Protein AF-A0A9C7UJC3-F1 (afdb_monomer_lite)

pLDDT: mean 75.88, std 15.3, range [35.75, 95.31]

Sequence (74 aa):
MASQPVNRSQLSCGNLAHGLASCATDDKSVIKLMGSANVGIVTAYNDMLSAHAPYADYPGRLRVLCGLLVAPRR

Secondary structure (DSSP, 8-state):
-------GGGS-HHHHHHHHHTS-HHHHHHHHT--S----------SS-GGGGGGSSHHHHHHHHTT-S-----

Structure (mmCIF, N/CA/C/O backbone):
data_AF-A0A9C7UJC3-F1
#
_entry.id   AF-A0A9C7UJC3-F1
#
loop_
_atom_site.group_PDB
_atom_site.id
_atom_site.type_symbol
_atom_site.label_atom_id
_atom_site.label_alt_id
_atom_site.label_comp_id
_atom_site.label_asym_id
_atom_site.label_entity_id
_atom_site.label_seq_id
_atom_site.pdbx_PDB_ins_code
_atom_site.Cartn_x
_atom_site.Cartn_y
_atom_site.Cartn_z
_atom_site.occupancy
_atom_site.B_iso_or_equiv
_atom_site.auth_seq_id
_atom_site.auth_comp_id
_atom_site.auth_asym_id
_atom_site.auth_atom_id
_atom_site.pdbx_PDB_model_num
ATOM 1 N N . MET A 1 1 ? -4.624 -18.190 15.337 1.00 39.59 1 MET A N 1
ATOM 2 C CA . MET A 1 1 ? -4.592 -16.973 16.176 1.00 39.59 1 MET A CA 1
ATOM 3 C C . MET A 1 1 ? -5.675 -16.038 15.666 1.00 39.59 1 MET A C 1
ATOM 5 O O . MET A 1 1 ? -5.494 -15.446 14.613 1.00 39.59 1 MET A O 1
ATOM 9 N N . ALA A 1 2 ? -6.840 -16.003 16.314 1.00 46.56 2 ALA A N 1
ATOM 10 C CA . ALA A 1 2 ? -7.900 -15.073 15.932 1.00 46.56 2 ALA A CA 1
ATOM 11 C C . ALA A 1 2 ? -7.479 -13.648 16.324 1.00 46.56 2 ALA A C 1
ATOM 13 O O . ALA A 1 2 ? -7.060 -13.431 17.462 1.00 46.56 2 ALA A O 1
ATOM 14 N N . SER A 1 3 ? -7.543 -12.705 15.380 1.00 53.00 3 SER A N 1
ATOM 15 C CA . SER A 1 3 ? -7.238 -11.291 15.613 1.00 53.00 3 SER A CA 1
ATOM 16 C C . SER A 1 3 ? -8.135 -10.737 16.713 1.00 53.00 3 SER A C 1
ATOM 18 O O . SER A 1 3 ? -9.344 -10.606 16.542 1.00 53.00 3 SER A O 1
ATOM 20 N N . GLN A 1 4 ? -7.527 -10.396 17.844 1.00 60.66 4 GLN A N 1
ATOM 21 C CA . GLN A 1 4 ? -8.160 -9.591 18.879 1.00 60.66 4 GLN A CA 1
ATOM 22 C C . GLN A 1 4 ? -8.641 -8.266 18.253 1.00 60.66 4 GLN A C 1
ATOM 24 O O . GLN A 1 4 ? -7.922 -7.709 17.414 1.00 60.66 4 GLN A O 1
ATOM 29 N N . PRO A 1 5 ? -9.829 -7.749 18.617 1.00 57.69 5 PRO A N 1
ATOM 30 C CA . PRO A 1 5 ? -10.285 -6.461 18.113 1.00 57.69 5 PRO A CA 1
ATOM 31 C C . PRO A 1 5 ? -9.243 -5.401 18.472 1.00 57.69 5 PRO A C 1
ATOM 33 O O . PRO A 1 5 ? -8.865 -5.260 19.635 1.00 57.69 5 PRO A O 1
ATOM 36 N N . VAL A 1 6 ? -8.733 -4.697 17.458 1.00 63.50 6 VAL A N 1
ATOM 37 C CA . VAL A 1 6 ? -7.680 -3.690 17.624 1.00 63.50 6 VAL A CA 1
ATOM 38 C C . VAL A 1 6 ? -8.200 -2.605 18.569 1.00 63.50 6 VAL A C 1
ATOM 40 O O . VAL A 1 6 ? -9.018 -1.771 18.178 1.00 63.50 6 VAL A O 1
ATOM 43 N N . ASN A 1 7 ? -7.741 -2.623 19.821 1.00 62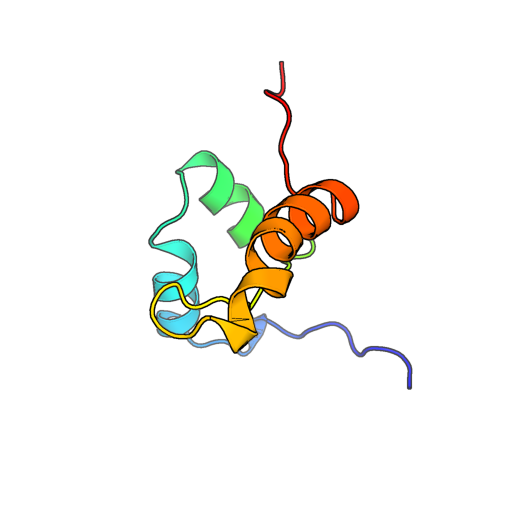.03 7 ASN A N 1
ATOM 44 C CA . ASN A 1 7 ? -8.157 -1.685 20.859 1.00 62.03 7 ASN A CA 1
ATOM 45 C C . ASN A 1 7 ? -7.463 -0.326 20.647 1.00 62.03 7 ASN A C 1
ATOM 47 O O . ASN A 1 7 ? -6.497 0.024 21.322 1.00 62.03 7 ASN A O 1
ATOM 51 N N . ARG A 1 8 ? -7.931 0.441 19.654 1.00 61.94 8 ARG A N 1
ATOM 52 C CA . ARG A 1 8 ? -7.360 1.757 19.294 1.00 61.94 8 ARG A CA 1
ATOM 53 C C . ARG A 1 8 ? -7.609 2.835 20.355 1.00 61.94 8 ARG A C 1
ATOM 55 O O . ARG A 1 8 ? -6.956 3.870 20.312 1.00 61.94 8 ARG A O 1
ATOM 62 N N . SER A 1 9 ? -8.483 2.571 21.328 1.00 62.16 9 SER A N 1
ATOM 63 C CA . SER A 1 9 ? -8.708 3.381 22.536 1.00 62.16 9 SER A CA 1
ATOM 64 C C . SER A 1 9 ? -7.464 3.541 23.422 1.00 62.16 9 SER A C 1
ATOM 66 O O . SER A 1 9 ? -7.427 4.457 24.234 1.00 62.16 9 SER A O 1
ATOM 68 N N . GLN A 1 10 ? -6.438 2.695 23.261 1.00 65.69 10 GLN A N 1
ATOM 69 C CA . GLN A 1 10 ? -5.158 2.828 23.969 1.00 65.69 10 GLN A CA 1
ATOM 70 C C . GLN A 1 10 ? -4.153 3.782 23.297 1.00 65.69 10 GLN A C 1
ATOM 72 O O . GLN A 1 10 ? -3.081 4.024 23.851 1.00 65.69 10 GLN A O 1
ATOM 77 N N . LEU A 1 11 ? -4.447 4.326 22.109 1.00 69.56 11 LEU A N 1
ATOM 78 C CA . LEU A 1 11 ? -3.549 5.288 21.467 1.00 69.56 11 LEU A CA 1
ATOM 79 C C . LEU A 1 11 ? -3.640 6.653 22.156 1.00 69.56 11 LEU A C 1
ATOM 81 O O . LEU A 1 11 ? -4.721 7.213 22.315 1.00 69.56 11 LEU A O 1
ATOM 85 N N . SER A 1 12 ? -2.482 7.220 22.504 1.00 77.88 12 SER A N 1
ATOM 86 C CA . SER A 1 12 ? -2.389 8.601 22.985 1.00 77.88 12 SER A CA 1
ATOM 87 C C . SER A 1 12 ? -2.963 9.581 21.954 1.00 77.88 12 SER A C 1
ATOM 89 O O . SER A 1 12 ? -2.753 9.418 20.747 1.00 77.88 12 SER A O 1
ATOM 91 N N . CYS A 1 13 ? -3.627 10.639 22.431 1.00 75.69 13 CYS A N 1
ATOM 92 C CA . CYS A 1 13 ? -4.192 11.708 21.603 1.00 75.69 13 CYS A CA 1
ATOM 93 C C . CYS A 1 13 ? -3.177 12.280 20.598 1.00 75.69 13 CYS A C 1
ATOM 95 O O . CYS A 1 13 ? -3.559 12.642 19.487 1.00 75.69 13 CYS A O 1
ATOM 97 N N . GLY A 1 14 ? -1.886 12.310 20.955 1.00 78.75 14 GLY A N 1
ATOM 98 C CA . GLY A 1 14 ? -0.814 12.765 20.065 1.00 78.75 14 GLY A CA 1
ATOM 99 C C . GLY A 1 14 ? -0.624 11.877 18.830 1.00 78.75 14 GLY A C 1
ATOM 100 O O . GLY A 1 14 ? -0.517 12.387 17.716 1.00 78.75 14 GLY A O 1
ATOM 101 N N . ASN A 1 15 ? -0.670 10.553 18.996 1.00 80.88 15 ASN A N 1
ATOM 102 C CA . ASN A 1 15 ? -0.523 9.609 17.883 1.00 80.88 15 ASN A CA 1
ATOM 103 C C . ASN A 1 15 ? -1.721 9.682 16.931 1.00 80.88 15 ASN A C 1
ATOM 105 O O . ASN A 1 15 ? -1.557 9.632 15.712 1.00 80.88 15 ASN A O 1
ATOM 109 N N . LEU A 1 16 ? -2.925 9.850 17.487 1.00 75.69 16 LEU A N 1
ATOM 110 C CA . LEU A 1 16 ? -4.142 10.016 16.699 1.00 75.69 16 LEU A CA 1
ATOM 111 C C . LEU A 1 16 ? -4.131 11.349 15.932 1.00 75.69 16 LEU A C 1
ATOM 113 O O . LEU A 1 16 ? -4.468 11.379 14.751 1.00 75.69 16 LEU A O 1
ATOM 117 N N . ALA A 1 17 ? -3.697 12.438 16.575 1.00 79.19 17 ALA A N 1
ATOM 118 C CA . ALA A 1 17 ? -3.587 13.750 15.943 1.00 79.19 17 ALA A CA 1
ATOM 119 C C . ALA A 1 17 ? -2.578 13.752 14.786 1.00 79.19 17 ALA A C 1
ATOM 121 O O . ALA A 1 17 ? -2.883 14.285 13.721 1.00 79.19 17 ALA A O 1
ATOM 122 N N . HIS A 1 18 ? -1.415 13.117 14.962 1.00 81.56 18 HIS A N 1
ATOM 123 C CA . HIS A 1 18 ? -0.395 13.037 13.917 1.00 81.56 18 HIS A CA 1
ATOM 124 C C . HIS A 1 18 ? -0.863 12.198 12.720 1.00 81.56 18 HIS A C 1
ATOM 126 O O . HIS A 1 18 ? -0.765 12.647 11.580 1.00 81.56 18 HIS A O 1
ATOM 132 N N . GLY A 1 19 ? -1.450 11.021 12.973 1.00 76.19 19 GLY A N 1
ATOM 133 C CA . GLY A 1 19 ? -1.956 10.139 11.914 1.00 76.19 19 GLY A CA 1
ATOM 134 C C . GLY A 1 19 ? -3.125 10.720 11.107 1.00 76.19 19 GLY A C 1
ATOM 135 O O . GLY A 1 19 ? -3.341 10.307 9.974 1.00 76.19 19 GLY A O 1
ATOM 136 N N . LEU A 1 20 ? -3.861 11.686 11.669 1.00 77.19 20 LEU A N 1
ATOM 137 C CA . LEU A 1 20 ? -4.985 12.375 11.021 1.00 77.19 20 LEU A CA 1
ATOM 138 C C . LEU A 1 20 ? -4.609 13.728 10.399 1.00 77.19 20 LEU A C 1
ATOM 140 O O . LEU A 1 20 ? -5.441 14.333 9.717 1.00 77.19 20 LEU A O 1
ATOM 144 N N . ALA A 1 21 ? -3.409 14.250 10.668 1.00 80.75 21 ALA A N 1
ATOM 145 C CA . ALA A 1 21 ? -3.040 15.622 10.319 1.00 80.75 21 ALA A CA 1
ATOM 146 C C . ALA A 1 21 ? -3.091 15.874 8.804 1.00 80.75 21 ALA A C 1
ATOM 148 O O . ALA A 1 21 ? -3.571 16.923 8.372 1.00 80.75 21 ALA A O 1
ATOM 149 N N . SER A 1 22 ? -2.655 14.890 8.018 1.00 76.69 22 SER A N 1
ATOM 150 C CA . SER A 1 22 ? -2.550 14.945 6.558 1.00 76.69 22 SER A CA 1
ATOM 151 C C . SER A 1 22 ? -3.827 14.543 5.808 1.00 76.69 22 SER A C 1
ATOM 153 O O . SER A 1 22 ? -3.851 14.618 4.582 1.00 76.69 22 SER A O 1
ATOM 155 N N . CYS A 1 23 ? -4.889 14.124 6.502 1.00 76.62 23 CYS A N 1
ATOM 156 C CA . CYS A 1 23 ? -6.133 13.689 5.859 1.00 76.62 23 CYS A CA 1
ATOM 157 C C . CYS A 1 23 ? -6.994 14.878 5.391 1.00 76.62 23 CYS A C 1
ATOM 159 O O . CYS A 1 23 ? -6.957 15.953 5.995 1.00 76.62 23 CYS A O 1
ATOM 161 N N . ALA A 1 24 ? -7.825 14.678 4.363 1.00 78.50 24 ALA A N 1
ATOM 162 C CA . ALA A 1 24 ? -8.869 15.635 3.987 1.00 78.50 24 ALA A CA 1
ATOM 163 C C . ALA A 1 24 ? -9.971 15.700 5.064 1.00 78.50 24 ALA A C 1
ATOM 165 O O . ALA A 1 24 ? -10.121 14.782 5.872 1.00 78.50 24 ALA A O 1
ATOM 166 N N . THR A 1 25 ? -10.742 16.790 5.113 1.00 73.94 25 THR A N 1
ATOM 167 C CA . THR A 1 25 ? -11.763 17.013 6.158 1.00 73.94 25 THR A CA 1
ATOM 168 C C . THR A 1 25 ? -12.799 15.887 6.219 1.00 73.94 25 THR A C 1
ATOM 170 O O . THR A 1 25 ? -13.133 15.434 7.316 1.00 73.94 25 THR A O 1
ATOM 173 N N . ASP A 1 26 ? -13.232 15.382 5.063 1.00 73.62 26 ASP A N 1
ATOM 174 C CA . ASP A 1 26 ? -14.190 14.276 4.978 1.00 73.62 26 ASP A CA 1
ATOM 175 C C . ASP A 1 26 ? -13.578 12.955 5.467 1.00 73.62 26 ASP A C 1
ATOM 177 O O . ASP A 1 26 ? -14.168 12.277 6.312 1.00 73.62 26 ASP A O 1
ATOM 181 N N . ASP A 1 27 ? -12.340 12.649 5.065 1.00 73.75 27 ASP A N 1
ATOM 182 C CA . ASP A 1 27 ? -11.608 11.457 5.515 1.00 73.75 27 ASP A CA 1
ATOM 183 C C . ASP A 1 27 ? -11.354 11.472 7.028 1.00 73.75 27 ASP A C 1
ATOM 185 O O . ASP A 1 27 ? -11.441 10.434 7.689 1.00 73.75 27 ASP A O 1
ATOM 189 N N . LYS A 1 28 ? -11.104 12.650 7.622 1.00 73.25 28 LYS A N 1
ATOM 190 C CA . LYS A 1 28 ? -10.918 12.781 9.078 1.00 73.25 28 LYS A CA 1
ATOM 191 C C . LYS A 1 28 ? -12.135 12.282 9.846 1.00 73.25 28 LYS A C 1
ATOM 193 O O . LYS A 1 28 ? -11.960 11.692 10.909 1.00 73.25 28 LYS A O 1
ATOM 198 N N . SER A 1 29 ? -13.348 12.531 9.352 1.00 71.06 29 SER A N 1
ATOM 199 C CA . SER A 1 29 ? -14.571 12.077 10.021 1.00 71.06 29 SER A CA 1
ATOM 200 C C . SER A 1 29 ? -14.691 10.549 9.994 1.00 71.06 29 SER A C 1
ATOM 202 O O . SER A 1 29 ? -14.939 9.941 11.034 1.00 71.06 29 SER A O 1
ATOM 204 N N . VAL A 1 30 ? -14.390 9.926 8.850 1.00 72.81 30 VAL A N 1
ATOM 205 C CA . VAL A 1 30 ? -14.443 8.471 8.642 1.00 72.81 30 VAL A CA 1
ATOM 206 C C . VAL A 1 30 ? -13.389 7.748 9.481 1.00 72.8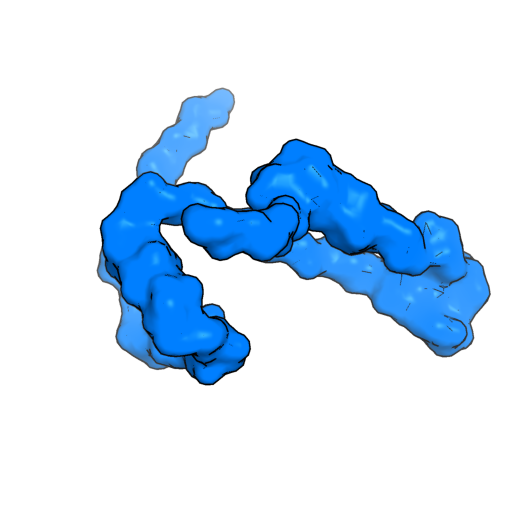1 30 VAL A C 1
ATOM 208 O O . VAL A 1 30 ? -13.698 6.761 10.151 1.00 72.81 30 VAL A O 1
ATOM 211 N N . ILE A 1 31 ? -12.159 8.268 9.513 1.00 72.75 31 ILE A N 1
ATOM 212 C CA . ILE A 1 31 ? -11.060 7.672 10.285 1.00 72.75 31 ILE A CA 1
ATOM 213 C C . ILE A 1 31 ? -11.310 7.825 11.797 1.00 72.75 31 ILE A C 1
ATOM 215 O O . ILE A 1 31 ? -11.009 6.910 12.567 1.00 72.75 31 ILE A O 1
ATOM 219 N N . LYS A 1 32 ? -11.911 8.945 12.235 1.00 68.62 32 LYS A N 1
ATOM 220 C CA . LYS A 1 32 ? -12.309 9.167 13.639 1.00 68.62 32 LYS A CA 1
ATOM 221 C C . LYS A 1 32 ? -13.459 8.272 14.087 1.00 68.62 32 LYS A C 1
ATOM 223 O O . LYS A 1 32 ? -13.493 7.904 15.258 1.00 68.62 32 LYS A O 1
ATOM 228 N N . LEU A 1 33 ? -14.387 7.928 13.190 1.00 65.00 33 LEU A N 1
ATOM 229 C CA . LEU A 1 33 ? -15.583 7.161 13.546 1.00 65.00 33 LEU A CA 1
ATOM 230 C C . LEU A 1 33 ? -15.294 5.680 13.837 1.00 65.00 33 LEU A C 1
ATOM 232 O O . LEU A 1 33 ? -16.210 4.965 14.227 1.00 65.00 33 LEU A O 1
ATOM 236 N N . MET A 1 34 ? -14.045 5.216 13.663 1.00 64.00 34 MET A N 1
ATOM 237 C CA . MET A 1 34 ? -13.537 3.878 14.034 1.00 64.00 34 MET A CA 1
ATOM 238 C C . MET A 1 34 ? -14.328 2.680 13.461 1.00 64.00 34 MET A C 1
ATOM 240 O O . MET A 1 34 ? -13.994 1.534 13.750 1.00 64.00 34 MET A O 1
ATOM 244 N N . GLY A 1 35 ? -15.339 2.925 12.623 1.00 64.12 35 GLY A N 1
ATOM 245 C CA . GLY A 1 35 ? -16.201 1.917 12.006 1.00 64.12 35 GLY A CA 1
ATOM 246 C C . GLY A 1 35 ? -15.654 1.350 10.697 1.00 64.12 35 GLY A C 1
ATOM 247 O O . GLY A 1 35 ? -16.307 0.521 10.075 1.00 64.12 35 GLY A O 1
ATOM 248 N N . SER A 1 36 ? -14.474 1.799 10.262 1.00 68.75 36 SER A N 1
ATOM 249 C CA . SER A 1 36 ? -13.805 1.344 9.039 1.00 68.75 36 SER A CA 1
ATOM 250 C C . SER A 1 36 ? -12.393 0.837 9.334 1.00 68.75 36 SER A C 1
ATOM 252 O O . SER A 1 36 ? -11.712 1.318 10.243 1.00 68.75 36 SER A O 1
ATOM 254 N N . ALA A 1 37 ? -11.943 -0.158 8.568 1.00 74.44 37 ALA A N 1
ATOM 255 C CA . ALA A 1 37 ? -10.583 -0.671 8.662 1.00 74.44 37 ALA A CA 1
ATOM 256 C C . ALA A 1 37 ? -9.601 0.300 7.987 1.00 74.44 37 ALA A C 1
ATOM 258 O O . ALA A 1 37 ? -9.691 0.549 6.789 1.00 74.44 37 ALA A O 1
ATOM 259 N N . ASN A 1 38 ? -8.641 0.817 8.755 1.00 77.88 38 ASN A N 1
ATOM 260 C CA . ASN A 1 38 ? -7.558 1.648 8.230 1.00 77.88 38 ASN A CA 1
ATOM 261 C C . ASN A 1 38 ? -6.382 0.750 7.816 1.00 77.88 38 ASN A C 1
ATOM 263 O O . ASN A 1 38 ? -5.852 0.017 8.655 1.00 77.88 38 ASN A O 1
ATOM 267 N N . VAL A 1 39 ? -5.973 0.811 6.546 1.00 81.25 39 VAL A N 1
ATOM 268 C CA . VAL A 1 39 ? -4.876 0.002 5.988 1.00 81.25 39 VAL A CA 1
ATOM 269 C C . VAL A 1 39 ? -3.698 0.909 5.637 1.00 81.25 39 VAL A C 1
ATOM 271 O O . VAL A 1 39 ? -3.819 1.799 4.799 1.00 81.25 39 VAL A O 1
ATOM 274 N N . GLY A 1 40 ? -2.550 0.676 6.274 1.00 85.56 40 GLY A N 1
ATOM 275 C CA . GLY A 1 40 ? -1.287 1.324 5.921 1.00 85.56 40 GLY A CA 1
ATOM 276 C C . GLY A 1 40 ? -0.524 0.506 4.881 1.00 85.56 40 GLY A C 1
ATOM 277 O O . GLY A 1 40 ? -0.411 -0.710 5.020 1.00 85.56 40 GLY A O 1
ATOM 278 N N . ILE A 1 41 ? 0.021 1.164 3.857 1.00 88.62 41 ILE A N 1
ATOM 279 C CA . ILE A 1 41 ? 0.883 0.533 2.847 1.00 88.62 41 ILE A CA 1
ATOM 280 C C . ILE A 1 41 ? 2.295 1.087 3.024 1.00 88.62 41 ILE A C 1
ATOM 282 O O . ILE A 1 41 ? 2.534 2.263 2.756 1.00 88.62 41 ILE A O 1
ATOM 286 N N . VAL A 1 42 ? 3.220 0.233 3.458 1.00 92.00 42 VAL A N 1
ATOM 287 C CA . VAL A 1 42 ? 4.649 0.549 3.576 1.00 92.00 42 VAL A CA 1
ATOM 288 C C . VAL A 1 42 ? 5.374 -0.109 2.409 1.00 92.00 42 VAL A C 1
ATOM 290 O O . VAL A 1 42 ? 5.185 -1.296 2.157 1.00 92.00 42 VAL A O 1
ATOM 293 N N . THR A 1 43 ? 6.177 0.661 1.676 1.00 92.94 43 THR A N 1
ATOM 294 C CA . THR A 1 43 ? 6.915 0.176 0.505 1.00 92.94 43 THR A CA 1
ATOM 295 C C . THR A 1 43 ? 8.414 0.322 0.707 1.00 92.94 43 THR A C 1
ATOM 297 O O . THR A 1 43 ? 8.867 1.292 1.307 1.00 92.94 43 THR A O 1
ATOM 300 N N . ALA A 1 44 ? 9.174 -0.642 0.185 1.00 93.56 44 ALA A N 1
ATOM 301 C CA . ALA A 1 44 ? 10.626 -0.554 0.086 1.00 93.56 44 ALA A CA 1
ATOM 302 C C . ALA A 1 44 ? 11.082 0.173 -1.192 1.00 93.56 44 ALA A C 1
ATOM 304 O O . ALA A 1 44 ? 12.281 0.320 -1.400 1.00 93.56 44 ALA A O 1
ATOM 305 N N . TYR A 1 45 ? 10.161 0.606 -2.063 1.00 93.38 45 TYR A N 1
ATOM 306 C CA . TYR A 1 45 ? 10.518 1.337 -3.277 1.00 93.38 45 TYR A CA 1
ATOM 307 C C . TYR A 1 45 ? 11.349 2.582 -2.948 1.00 93.38 45 TYR A C 1
ATOM 309 O O . TYR A 1 45 ? 10.971 3.396 -2.108 1.00 93.38 45 TYR A O 1
ATOM 317 N N . ASN A 1 46 ? 12.476 2.700 -3.637 1.00 90.75 46 ASN A N 1
ATOM 318 C CA . ASN A 1 46 ? 13.398 3.820 -3.573 1.00 90.75 46 ASN A CA 1
ATOM 319 C C . ASN A 1 46 ? 13.929 4.040 -4.994 1.00 90.75 46 ASN A C 1
ATOM 321 O O . ASN A 1 46 ? 14.340 3.075 -5.641 1.00 90.75 46 ASN A O 1
ATOM 325 N N . ASP A 1 47 ?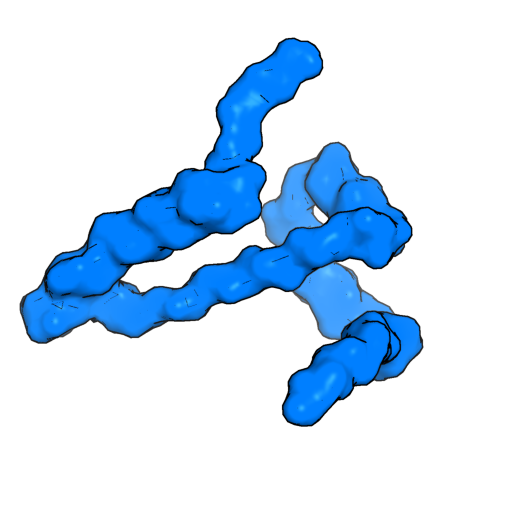 13.913 5.278 -5.474 1.00 91.06 47 ASP A N 1
ATOM 326 C CA . ASP A 1 47 ? 14.365 5.662 -6.815 1.00 91.06 47 ASP A CA 1
ATOM 327 C C . ASP A 1 47 ? 15.897 5.675 -6.945 1.00 91.06 47 ASP A C 1
ATOM 329 O O . ASP A 1 47 ? 16.428 5.544 -8.047 1.00 91.06 47 ASP A O 1
ATOM 333 N N . MET A 1 48 ? 16.618 5.753 -5.823 1.00 93.31 48 MET A N 1
ATOM 334 C CA . MET A 1 48 ? 18.084 5.776 -5.803 1.00 93.31 48 MET A CA 1
ATOM 335 C C . MET A 1 48 ? 18.736 4.394 -6.015 1.00 93.31 48 MET A C 1
ATOM 337 O O . MET A 1 48 ? 19.884 4.318 -6.454 1.00 93.31 48 MET A O 1
ATOM 341 N N . LEU A 1 49 ? 18.042 3.291 -5.695 1.00 89.44 49 LEU A N 1
ATOM 342 C CA . LEU A 1 49 ? 18.570 1.921 -5.796 1.00 89.44 49 LEU A CA 1
ATOM 343 C C . LEU A 1 49 ? 17.798 1.122 -6.851 1.00 89.44 49 LEU A C 1
ATOM 345 O O . LEU A 1 49 ? 16.658 0.718 -6.629 1.00 89.44 49 LEU A O 1
ATOM 349 N N . SER A 1 50 ? 18.459 0.795 -7.964 1.00 88.38 50 SER A N 1
ATOM 350 C CA . SER A 1 50 ? 17.859 0.041 -9.079 1.00 88.38 50 SER A CA 1
ATOM 351 C C . SER A 1 50 ? 17.256 -1.307 -8.664 1.00 88.38 50 SER A C 1
ATOM 353 O O . SER A 1 50 ? 16.247 -1.728 -9.225 1.00 88.38 50 SER A O 1
ATOM 355 N N . ALA A 1 51 ? 17.809 -1.956 -7.634 1.00 92.88 51 ALA A N 1
ATOM 356 C CA . ALA A 1 51 ? 17.288 -3.206 -7.080 1.00 92.88 51 ALA A CA 1
ATOM 357 C C . ALA A 1 51 ? 15.841 -3.091 -6.562 1.00 92.88 51 ALA A C 1
ATOM 359 O O . ALA A 1 51 ? 15.145 -4.099 -6.457 1.00 92.88 51 ALA A O 1
ATOM 360 N N . HIS A 1 52 ? 15.379 -1.882 -6.229 1.00 95.31 52 HIS A N 1
ATOM 361 C CA . HIS A 1 52 ? 14.036 -1.640 -5.706 1.00 95.31 52 HIS A CA 1
ATOM 362 C C . HIS A 1 52 ? 13.037 -1.231 -6.797 1.00 95.31 52 HIS A C 1
ATOM 364 O O . HIS A 1 52 ? 11.842 -1.161 -6.513 1.00 95.31 52 HIS A O 1
ATOM 370 N N . ALA A 1 53 ? 13.485 -1.035 -8.044 1.00 92.50 53 ALA A N 1
ATOM 371 C CA . ALA A 1 53 ? 12.623 -0.720 -9.184 1.00 92.50 53 ALA A CA 1
ATOM 372 C C . ALA A 1 53 ? 11.424 -1.677 -9.358 1.00 92.50 53 ALA A C 1
ATOM 374 O O . ALA A 1 53 ? 10.333 -1.188 -9.656 1.00 92.50 53 ALA A O 1
ATOM 375 N N . PRO A 1 54 ? 11.537 -2.999 -9.093 1.00 93.88 54 PRO A N 1
ATOM 376 C CA . PRO A 1 54 ? 10.386 -3.897 -9.171 1.00 93.88 54 PRO A CA 1
ATOM 377 C C . PRO A 1 54 ? 9.226 -3.504 -8.246 1.00 93.88 54 PRO A C 1
ATOM 379 O O . PRO A 1 54 ? 8.088 -3.870 -8.518 1.00 93.88 54 PRO A O 1
ATOM 382 N N . TYR A 1 55 ? 9.481 -2.760 -7.164 1.00 93.69 55 TYR A N 1
ATOM 383 C CA . TYR A 1 55 ? 8.458 -2.360 -6.197 1.00 93.69 55 TYR A CA 1
ATOM 384 C C . TYR A 1 55 ? 7.667 -1.107 -6.591 1.00 93.69 55 TYR A C 1
ATOM 386 O O . TYR A 1 55 ? 6.714 -0.778 -5.885 1.00 93.69 55 TYR A O 1
ATOM 394 N N . ALA A 1 56 ? 8.011 -0.426 -7.689 1.00 93.38 56 ALA A N 1
ATOM 395 C CA . ALA A 1 56 ? 7.410 0.855 -8.076 1.00 93.38 56 ALA A CA 1
ATOM 396 C C . ALA A 1 56 ? 5.873 0.800 -8.168 1.00 93.38 56 ALA A C 1
ATOM 398 O O . ALA A 1 56 ? 5.175 1.649 -7.613 1.00 93.38 56 ALA A O 1
ATOM 399 N N . ASP A 1 57 ? 5.341 -0.251 -8.796 1.00 93.94 57 ASP A N 1
ATOM 400 C CA . ASP A 1 57 ? 3.910 -0.344 -9.114 1.00 93.94 57 ASP A CA 1
ATOM 401 C C . ASP A 1 57 ? 3.071 -0.998 -8.009 1.00 93.94 57 ASP A C 1
ATOM 403 O O . ASP A 1 57 ? 1.841 -0.869 -7.970 1.00 93.94 57 ASP A O 1
ATOM 407 N N . TYR A 1 58 ? 3.713 -1.716 -7.086 1.00 93.62 58 TYR A N 1
ATOM 408 C CA . TYR A 1 58 ? 3.016 -2.482 -6.054 1.00 93.62 58 TYR A CA 1
ATOM 409 C C . TYR A 1 58 ? 2.134 -1.616 -5.146 1.00 93.62 58 TYR A C 1
ATOM 411 O O . TYR A 1 58 ? 0.983 -1.996 -4.930 1.00 93.62 58 TYR A O 1
ATOM 419 N N . PRO A 1 59 ? 2.570 -0.438 -4.660 1.00 92.44 59 PRO A N 1
ATOM 420 C CA . PRO A 1 59 ? 1.730 0.406 -3.818 1.00 92.44 59 PRO A CA 1
ATOM 421 C C . PRO A 1 59 ? 0.422 0.827 -4.502 1.00 92.44 59 PRO A C 1
ATOM 423 O O . PRO A 1 59 ? -0.622 0.889 -3.853 1.00 92.44 59 PRO A O 1
ATOM 426 N N . GLY A 1 60 ? 0.459 1.102 -5.811 1.00 91.44 60 GLY A N 1
ATOM 427 C CA . GLY A 1 60 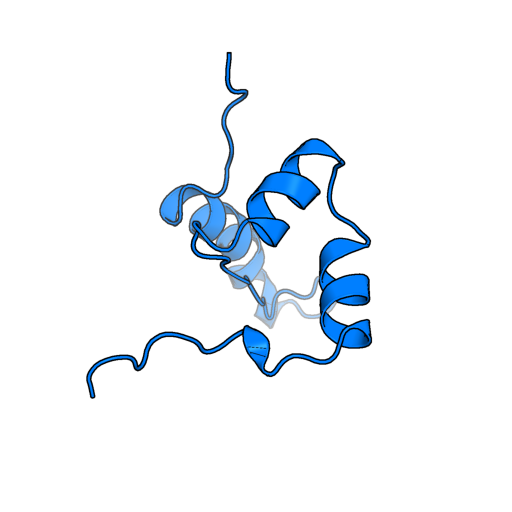? -0.733 1.417 -6.603 1.00 91.44 60 GLY A CA 1
ATOM 428 C C . GLY A 1 60 ? -1.669 0.216 -6.737 1.00 91.44 60 GLY A C 1
ATOM 429 O O . GLY A 1 60 ? -2.862 0.320 -6.446 1.00 91.44 60 GLY A O 1
ATOM 430 N N . ARG A 1 61 ? -1.119 -0.952 -7.086 1.00 92.31 61 ARG A N 1
ATOM 431 C CA . ARG A 1 61 ? -1.886 -2.204 -7.215 1.00 92.31 61 ARG A CA 1
ATOM 432 C C . ARG A 1 61 ? -2.531 -2.630 -5.894 1.00 92.31 61 ARG A C 1
ATOM 434 O O . ARG A 1 61 ? -3.689 -3.040 -5.888 1.00 92.31 61 ARG A O 1
ATOM 441 N N . LEU A 1 62 ? -1.817 -2.483 -4.778 1.00 91.00 62 LEU A N 1
ATOM 442 C CA . LEU A 1 62 ? -2.329 -2.773 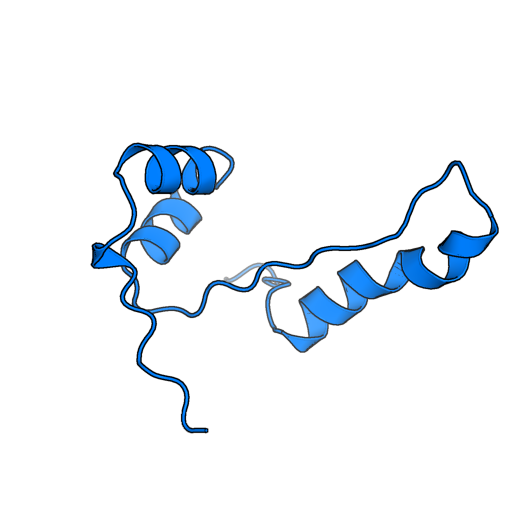-3.435 1.00 91.00 62 LEU A CA 1
ATOM 443 C C . LEU A 1 62 ? -3.471 -1.826 -3.043 1.00 91.00 62 LEU A C 1
ATOM 445 O O . LEU A 1 62 ? -4.454 -2.274 -2.460 1.00 91.00 62 LEU A O 1
ATOM 449 N N . ARG A 1 63 ? -3.402 -0.542 -3.422 1.00 87.75 63 ARG A N 1
ATOM 450 C CA . ARG A 1 63 ? -4.514 0.406 -3.230 1.00 87.75 63 ARG A CA 1
ATOM 451 C C . ARG A 1 63 ? -5.784 -0.027 -3.957 1.00 87.75 63 ARG A C 1
ATOM 453 O O . ARG A 1 63 ? -6.857 0.045 -3.367 1.00 87.75 63 ARG A O 1
ATOM 460 N N . VAL A 1 64 ? -5.670 -0.490 -5.202 1.00 88.81 64 VAL A N 1
ATOM 461 C CA . VAL A 1 64 ? -6.820 -1.013 -5.964 1.00 88.81 64 VAL A CA 1
ATOM 462 C C . VAL A 1 64 ? -7.385 -2.265 -5.296 1.00 88.81 64 VAL A C 1
ATOM 464 O O . VAL A 1 64 ? -8.582 -2.330 -5.036 1.00 88.81 64 VAL A O 1
ATOM 467 N N . LEU A 1 65 ? -6.525 -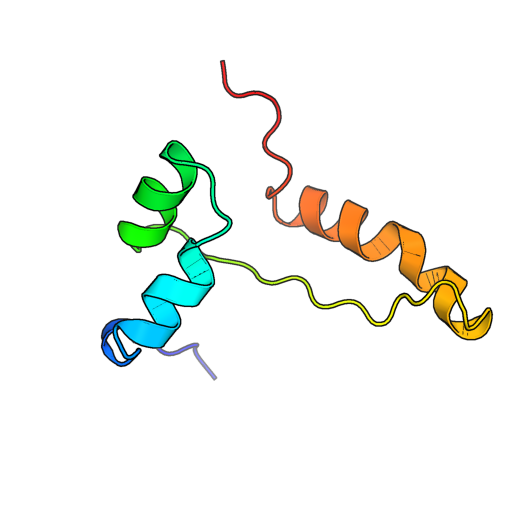3.235 -4.973 1.00 88.00 65 LEU A N 1
ATOM 468 C CA . LEU A 1 65 ? -6.928 -4.510 -4.370 1.00 88.00 65 LEU A CA 1
ATOM 469 C C . LEU A 1 65 ? -7.622 -4.337 -3.015 1.00 88.00 65 LEU A C 1
ATOM 471 O O . LEU A 1 65 ? -8.609 -5.011 -2.741 1.00 88.00 65 LEU A O 1
ATOM 475 N N . CYS A 1 66 ? -7.133 -3.422 -2.179 1.00 83.62 66 CYS A N 1
ATOM 476 C CA . CYS A 1 66 ? -7.746 -3.118 -0.888 1.00 83.62 66 CYS A CA 1
ATOM 477 C C . CYS A 1 66 ? -8.971 -2.191 -0.993 1.00 83.62 66 CYS A C 1
ATOM 479 O O . CYS A 1 66 ? -9.523 -1.821 0.040 1.00 83.62 66 CYS A O 1
ATOM 481 N N . GLY A 1 67 ? -9.384 -1.780 -2.199 1.00 76.19 67 GLY A N 1
ATOM 482 C CA . GLY A 1 67 ? -10.499 -0.846 -2.389 1.00 76.19 67 GLY A CA 1
ATOM 483 C C . GLY A 1 67 ? -10.224 0.569 -1.858 1.00 76.19 67 GLY A C 1
ATOM 484 O O . GLY A 1 67 ? -11.160 1.313 -1.584 1.00 76.19 67 GLY A O 1
ATOM 485 N N . LEU A 1 68 ? -8.948 0.938 -1.692 1.00 67.38 68 LEU A N 1
ATOM 486 C CA . LEU A 1 68 ? -8.488 2.241 -1.186 1.00 67.38 68 LEU A CA 1
ATOM 487 C C . LEU A 1 68 ? -8.388 3.305 -2.285 1.00 67.38 68 LEU A C 1
ATOM 489 O O . LEU A 1 68 ? -8.264 4.492 -1.991 1.00 67.38 68 LEU A O 1
ATOM 493 N N . LEU A 1 69 ? -8.420 2.897 -3.555 1.00 59.25 69 LEU A N 1
ATOM 494 C CA . LEU A 1 69 ? -8.640 3.816 -4.665 1.00 59.25 69 LEU A CA 1
ATOM 495 C C . LEU A 1 69 ? -10.132 4.147 -4.698 1.00 59.25 69 LEU A C 1
ATOM 497 O O . LEU A 1 69 ? -10.938 3.446 -5.308 1.00 59.25 69 LEU A O 1
ATOM 501 N N . VAL A 1 70 ? -10.492 5.211 -3.984 1.00 52.41 70 VAL A N 1
ATOM 502 C CA . VAL A 1 70 ? -11.805 5.841 -4.083 1.00 52.41 70 VAL A CA 1
ATOM 503 C C . VAL A 1 70 ? -11.928 6.364 -5.514 1.00 52.41 70 VAL A C 1
ATOM 505 O O . VAL A 1 70 ? -11.443 7.445 -5.840 1.00 52.41 70 VAL A O 1
ATOM 508 N N . ALA A 1 71 ? -12.550 5.579 -6.397 1.00 42.97 71 ALA A N 1
ATOM 509 C CA . ALA A 1 71 ? -13.198 6.147 -7.573 1.00 42.97 71 ALA A CA 1
ATOM 510 C C . ALA A 1 71 ? -14.068 7.320 -7.089 1.00 42.97 71 ALA A C 1
ATOM 512 O O . ALA A 1 71 ? -14.663 7.180 -6.014 1.00 42.97 71 ALA A O 1
ATOM 513 N N . PRO A 1 72 ? -14.132 8.451 -7.817 1.00 38.62 72 PRO A N 1
ATOM 514 C CA . PRO A 1 72 ? -14.892 9.618 -7.385 1.00 38.62 72 PRO A CA 1
ATOM 515 C C . PRO A 1 72 ? -16.301 9.157 -7.022 1.00 38.62 72 PRO A C 1
ATOM 517 O O . PRO A 1 72 ? -17.067 8.728 -7.888 1.00 38.62 72 PRO A O 1
ATOM 520 N N . ARG A 1 73 ? -16.607 9.148 -5.720 1.00 45.59 73 ARG A N 1
ATOM 521 C CA . ARG A 1 73 ? -17.956 8.863 -5.256 1.00 45.59 73 ARG A CA 1
ATOM 522 C C . ARG A 1 73 ? -18.819 9.992 -5.804 1.00 45.59 73 ARG A C 1
ATOM 524 O O . ARG A 1 73 ? -18.550 11.153 -5.507 1.00 45.59 73 ARG A O 1
ATOM 531 N N . ARG A 1 74 ? -19.777 9.643 -6.663 1.00 35.75 74 ARG A N 1
ATOM 532 C CA . ARG A 1 74 ? -20.948 10.494 -6.876 1.00 35.75 74 ARG A CA 1
ATOM 533 C C . ARG A 1 74 ? -21.652 10.734 -5.548 1.00 35.75 74 ARG A C 1
ATOM 535 O O . ARG A 1 74 ? -21.634 9.795 -4.716 1.00 35.75 74 ARG A O 1
#

Radius of gyration: 15.68 Å; chains: 1; bounding box: 40×34×33 Å

Foldseek 3Di:
DPDDDPPCVPDDPVVLCVVLVPDDPVVSVVVVVVPDDDDDDDAPADPVDPVRVVRPCVVVVVCVVVVVPPDPDD